Protein AF-A0A536FHP8-F1 (afdb_monomer_lite)

Radius of gyration: 14.72 Å; chains: 1; bounding box: 33×23×38 Å

Sequence (83 aa):
MSDRGLAHLVLTRRGFGAITFGHVIVSATEPSNTVWRHELRHVAQYERLGLAFLPLYLWYRARYGYVDHPLERDASEDPRLFP

pLDDT: mean 72.41, std 17.46, range [34.41, 92.75]

Structure (mmCIF, N/CA/C/O backbone):
data_AF-A0A536FHP8-F1
#
_entry.id   AF-A0A536FHP8-F1
#
loop_
_atom_site.group_PDB
_atom_site.id
_atom_site.type_symbol
_atom_site.label_atom_id
_atom_site.label_alt_id
_atom_site.label_comp_id
_atom_site.label_asym_id
_atom_site.label_entity_id
_atom_site.label_seq_id
_atom_site.pdbx_PDB_ins_code
_atom_site.Cartn_x
_atom_site.Cartn_y
_atom_site.Cartn_z
_atom_site.occupancy
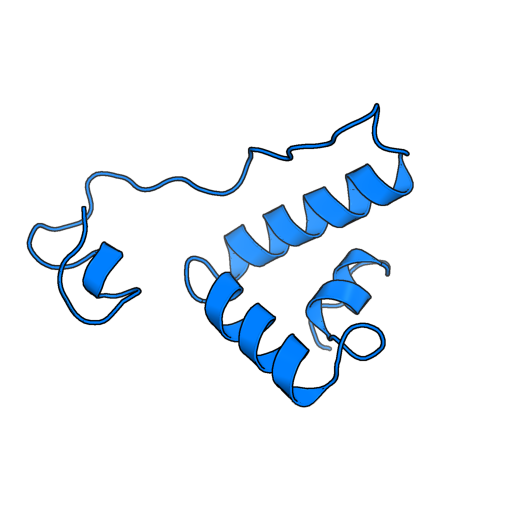_atom_site.B_iso_or_equiv
_atom_site.auth_seq_id
_atom_site.auth_comp_id
_atom_site.auth_asym_id
_atom_site.auth_atom_id
_atom_site.pdbx_PDB_model_num
ATOM 1 N N . MET A 1 1 ? -3.408 -4.171 19.379 1.00 34.41 1 MET A N 1
ATOM 2 C CA . MET A 1 1 ? -4.004 -5.245 20.221 1.00 34.41 1 MET A CA 1
ATOM 3 C C . MET A 1 1 ? -4.726 -6.235 19.311 1.00 34.41 1 MET A C 1
ATOM 5 O O . MET A 1 1 ? -4.586 -6.046 18.113 1.00 34.41 1 MET A O 1
ATOM 9 N N . SER A 1 2 ? -5.365 -7.308 19.814 1.00 50.47 2 SER A N 1
ATOM 10 C CA . SER A 1 2 ? -5.712 -8.449 18.948 1.00 50.47 2 SER A CA 1
ATOM 11 C C . SER A 1 2 ? -6.797 -9.426 19.448 1.00 50.47 2 SER A C 1
ATOM 13 O O . SER A 1 2 ? -6.488 -10.508 19.938 1.00 50.47 2 SER A O 1
ATOM 15 N N . ASP A 1 3 ? -8.094 -9.103 19.314 1.00 46.94 3 ASP A N 1
ATOM 16 C CA . ASP A 1 3 ? -9.179 -9.959 19.842 1.00 46.94 3 ASP A CA 1
ATOM 17 C C . ASP A 1 3 ? -10.546 -9.660 19.161 1.00 46.94 3 ASP A C 1
ATOM 19 O O . ASP A 1 3 ? -11.076 -8.583 19.404 1.00 46.94 3 ASP A O 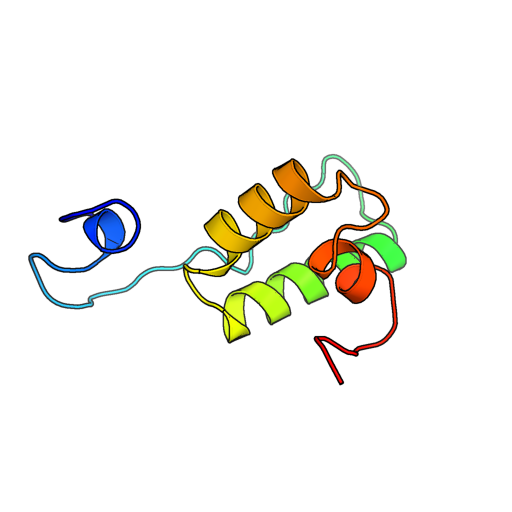1
ATOM 23 N N . ARG A 1 4 ? -11.250 -10.501 18.368 1.00 58.47 4 ARG A N 1
ATOM 24 C CA . ARG A 1 4 ? -11.203 -11.955 18.051 1.00 58.47 4 ARG A CA 1
ATOM 25 C C . ARG A 1 4 ? -11.634 -12.214 16.568 1.00 58.47 4 ARG A C 1
ATOM 27 O O . ARG A 1 4 ? -12.516 -11.510 16.118 1.00 58.47 4 ARG A O 1
ATOM 34 N N . GLY A 1 5 ? -11.101 -13.200 15.822 1.00 49.38 5 GLY A N 1
ATOM 35 C CA . GLY A 1 5 ? -11.314 -13.448 14.361 1.00 49.38 5 GLY A CA 1
ATOM 36 C C . GLY A 1 5 ? -10.479 -12.569 13.389 1.00 49.38 5 GLY A C 1
ATOM 37 O O . GLY A 1 5 ? -10.859 -11.437 13.147 1.00 49.38 5 GLY A O 1
ATOM 38 N N . LEU A 1 6 ? -9.341 -13.053 12.855 1.00 53.44 6 LEU A N 1
ATOM 39 C CA . LEU A 1 6 ? -8.092 -12.291 12.552 1.00 53.44 6 LEU A CA 1
ATOM 40 C C . LEU A 1 6 ? -8.133 -10.745 12.468 1.00 53.44 6 LEU A C 1
ATOM 42 O O . LEU A 1 6 ? -7.504 -10.131 13.312 1.00 53.44 6 LEU A O 1
ATOM 46 N N . ALA A 1 7 ? -8.849 -10.079 11.553 1.00 42.94 7 ALA A N 1
ATOM 47 C CA . ALA A 1 7 ? -8.923 -8.600 11.558 1.00 42.94 7 ALA A CA 1
ATOM 48 C C . ALA A 1 7 ? -9.738 -8.034 12.745 1.00 42.94 7 ALA A C 1
ATOM 50 O O . ALA A 1 7 ? -9.364 -7.051 13.378 1.00 42.94 7 ALA A O 1
ATOM 51 N N . HIS A 1 8 ? -10.822 -8.705 13.126 1.00 47.12 8 HIS A N 1
ATOM 52 C CA . HIS A 1 8 ? -11.510 -8.474 14.395 1.00 47.12 8 HIS A CA 1
ATOM 53 C C . HIS A 1 8 ? -10.622 -8.998 15.561 1.00 47.12 8 HIS A C 1
ATOM 55 O O . HIS A 1 8 ? -10.506 -8.300 16.565 1.00 47.12 8 HIS A O 1
ATOM 61 N N . LEU A 1 9 ? -9.812 -10.073 15.373 1.00 54.25 9 LEU A N 1
ATOM 62 C CA . LEU A 1 9 ? -8.646 -10.476 16.221 1.00 54.25 9 LEU A CA 1
ATOM 63 C C . LEU A 1 9 ? -7.460 -9.504 16.111 1.00 54.25 9 LEU A C 1
ATOM 65 O O . LEU A 1 9 ? -6.354 -9.855 16.492 1.00 54.25 9 LEU A O 1
ATOM 69 N N . VAL A 1 10 ? -7.669 -8.292 15.608 1.00 51.75 10 VAL A N 1
ATOM 70 C CA . VAL A 1 10 ? -6.719 -7.175 15.625 1.00 51.75 10 VAL A CA 1
ATOM 71 C C . VAL A 1 10 ? -7.353 -5.948 16.318 1.00 51.75 10 VAL A C 1
ATOM 73 O O . VAL A 1 10 ? -6.656 -4.977 16.596 1.00 51.75 10 VAL A O 1
ATOM 76 N N . LEU A 1 11 ? -8.649 -5.978 16.696 1.00 47.94 11 LEU A N 1
ATOM 77 C CA . LEU A 1 11 ? -9.386 -4.742 17.026 1.00 47.94 11 LEU A CA 1
ATOM 78 C C . LEU A 1 11 ? -10.306 -4.723 18.278 1.00 47.94 11 LEU A C 1
ATOM 80 O O . LEU A 1 11 ? -10.382 -3.671 18.911 1.00 47.94 11 LEU A O 1
ATOM 84 N N . THR A 1 12 ? -11.035 -5.780 18.677 1.00 52.53 12 THR A N 1
ATOM 85 C CA . THR A 1 12 ? -12.327 -5.570 19.398 1.00 52.53 12 THR A CA 1
ATOM 86 C C . THR A 1 12 ? -12.528 -6.089 20.839 1.00 52.53 12 THR A C 1
ATOM 88 O O . THR A 1 12 ? -13.670 -6.074 21.306 1.00 52.53 12 THR A O 1
ATOM 91 N N . ARG A 1 13 ? -11.509 -6.464 21.639 1.00 50.16 13 ARG A N 1
ATOM 92 C CA . ARG A 1 13 ? -11.720 -6.643 23.112 1.00 50.16 13 ARG A CA 1
ATOM 93 C C . ARG A 1 13 ? -11.796 -5.340 23.918 1.00 50.16 13 ARG A C 1
ATOM 95 O O . ARG A 1 13 ? -12.279 -5.395 25.045 1.00 50.16 13 ARG A O 1
ATOM 102 N N . ARG A 1 14 ? -11.252 -4.220 23.423 1.00 47.62 14 ARG A N 1
ATOM 103 C CA . ARG A 1 14 ? -10.921 -3.053 24.276 1.00 47.62 14 ARG A CA 1
ATOM 104 C C . ARG A 1 14 ? -11.276 -1.663 23.736 1.00 47.62 14 ARG A C 1
ATOM 106 O O . ARG A 1 14 ? -11.001 -0.683 24.416 1.00 47.62 14 ARG A O 1
ATOM 113 N N . GLY A 1 15 ? -11.890 -1.568 22.558 1.00 49.16 15 GLY A N 1
ATOM 114 C CA . GLY A 1 15 ? -12.012 -0.291 21.850 1.00 49.16 15 GLY A CA 1
ATOM 115 C C . GLY A 1 15 ? -10.694 0.120 21.182 1.00 49.16 15 GLY A C 1
ATOM 116 O O . GLY A 1 15 ? -9.631 -0.443 21.451 1.00 49.16 15 GLY A O 1
ATOM 117 N N . PHE A 1 16 ? -10.776 1.070 20.254 1.00 50.28 16 PHE A N 1
ATOM 118 C CA . PHE A 1 16 ? -9.645 1.473 19.423 1.00 50.28 16 PHE A CA 1
ATOM 119 C C . PHE A 1 16 ? -8.775 2.492 20.171 1.00 50.28 16 PHE A C 1
ATOM 121 O O . PHE A 1 16 ? -9.239 3.582 20.484 1.00 50.28 16 PHE A O 1
ATOM 128 N N . GLY A 1 17 ? -7.515 2.133 20.439 1.00 50.06 17 GLY A N 1
ATOM 129 C CA . GLY A 1 17 ? -6.490 3.067 20.928 1.00 50.06 17 GLY A CA 1
ATOM 130 C C . GLY A 1 17 ? -5.669 3.663 19.781 1.00 50.06 17 GLY A C 1
ATOM 131 O O . GLY A 1 17 ? -5.633 4.873 19.609 1.00 50.06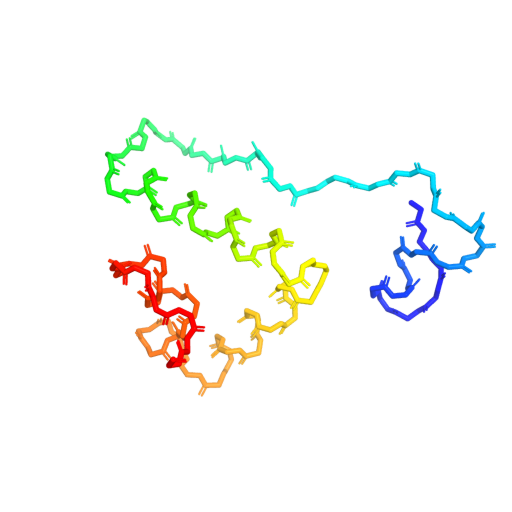 17 GLY A O 1
ATOM 132 N N . ALA A 1 18 ? -5.040 2.796 18.980 1.00 44.81 18 ALA A N 1
ATOM 133 C CA . ALA A 1 18 ? -4.395 3.112 17.701 1.00 44.81 18 ALA A CA 1
ATOM 134 C C . ALA A 1 18 ? -4.072 1.811 16.938 1.00 44.81 18 ALA A C 1
ATOM 136 O O . ALA A 1 18 ? -3.946 0.747 17.556 1.00 44.81 18 ALA A O 1
ATOM 137 N N . ILE A 1 19 ? -3.878 1.901 15.618 1.00 46.22 19 ILE A N 1
ATOM 138 C CA . ILE A 1 19 ? -3.144 0.908 14.820 1.00 46.22 19 ILE A CA 1
ATOM 139 C C . ILE A 1 19 ? -2.553 1.578 13.570 1.00 46.22 19 ILE A C 1
ATOM 141 O O . ILE A 1 19 ? -3.213 2.416 12.963 1.00 46.22 19 ILE A O 1
ATOM 145 N N . THR A 1 20 ? -1.333 1.199 13.176 1.00 48.91 20 THR A N 1
ATOM 146 C CA . THR A 1 20 ? -0.633 1.786 12.020 1.00 48.91 20 THR A CA 1
ATOM 147 C C . THR A 1 20 ? 0.148 0.709 11.275 1.00 48.91 20 THR A C 1
ATOM 149 O O . THR A 1 20 ? 0.963 0.025 11.886 1.00 48.91 20 THR A O 1
ATOM 152 N N . PHE A 1 21 ? -0.080 0.579 9.966 1.00 53.28 21 PHE A N 1
ATOM 153 C CA . PHE A 1 21 ? 0.737 -0.224 9.043 1.00 53.28 21 PHE A CA 1
ATOM 154 C C . PHE A 1 21 ? 0.499 0.264 7.602 1.00 53.28 21 PHE A C 1
ATOM 156 O O . PHE A 1 21 ? -0.185 -0.385 6.824 1.00 53.28 21 PHE A O 1
ATOM 163 N N . GLY A 1 22 ? 0.980 1.467 7.268 1.00 57.28 22 GLY A N 1
ATOM 164 C CA . GLY A 1 22 ? 0.640 2.100 5.982 1.00 57.28 22 GLY A CA 1
ATOM 165 C C . GLY A 1 22 ? 1.618 3.144 5.446 1.00 57.28 22 GLY A C 1
ATOM 166 O O . GLY A 1 22 ? 1.251 3.866 4.540 1.00 57.28 2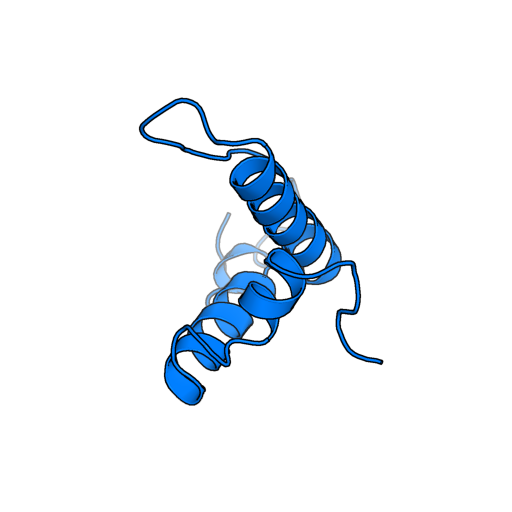2 GLY A O 1
ATOM 167 N N . HIS A 1 23 ? 2.827 3.271 6.003 1.00 61.47 23 HIS A N 1
ATOM 168 C CA . HIS A 1 23 ? 3.806 4.293 5.582 1.00 61.47 23 HIS A CA 1
ATOM 169 C C . HIS A 1 23 ? 5.267 3.793 5.585 1.00 61.47 23 HIS A C 1
ATOM 171 O O . HIS A 1 23 ? 6.195 4.584 5.448 1.00 61.47 23 HIS A O 1
ATOM 177 N N . VAL A 1 24 ? 5.494 2.483 5.753 1.00 63.28 24 VAL A N 1
ATOM 178 C CA . VAL A 1 24 ? 6.841 1.885 5.789 1.00 63.28 24 VAL A CA 1
ATOM 179 C C . VAL A 1 24 ? 7.050 1.053 4.528 1.00 63.28 24 VAL A C 1
ATOM 181 O O . VAL A 1 24 ? 6.753 -0.139 4.504 1.00 63.28 24 VAL A O 1
ATOM 184 N N . ILE A 1 25 ? 7.551 1.704 3.481 1.00 65.44 25 ILE A N 1
ATOM 185 C CA . ILE A 1 25 ? 8.005 1.048 2.252 1.00 65.44 25 ILE A CA 1
ATOM 186 C C . ILE A 1 25 ? 9.432 0.553 2.511 1.00 65.44 25 ILE A C 1
ATOM 188 O O . ILE A 1 25 ? 10.342 1.358 2.710 1.00 65.44 25 ILE A O 1
ATOM 192 N N . VAL A 1 26 ? 9.631 -0.766 2.550 1.00 72.81 26 VAL A N 1
ATOM 193 C CA . VAL A 1 26 ? 10.956 -1.380 2.736 1.00 72.81 26 VAL A CA 1
ATOM 194 C C . VAL A 1 26 ? 11.488 -1.817 1.377 1.00 72.81 26 VAL A C 1
ATOM 196 O O . VAL A 1 26 ? 11.011 -2.796 0.813 1.00 72.81 26 VAL A O 1
ATOM 199 N N . SER A 1 27 ? 12.499 -1.113 0.872 1.00 73.19 27 SER A N 1
ATOM 200 C CA . SER A 1 27 ? 13.207 -1.477 -0.358 1.00 73.19 27 SER A CA 1
ATOM 201 C C . SER A 1 27 ? 14.644 -1.900 -0.047 1.00 73.19 27 SER A C 1
ATOM 203 O O . SER A 1 27 ? 15.290 -1.328 0.829 1.00 73.19 27 SER A O 1
ATOM 205 N N . ALA A 1 28 ? 15.154 -2.899 -0.770 1.00 79.44 28 ALA A N 1
ATOM 206 C CA . ALA A 1 28 ? 16.535 -3.379 -0.633 1.00 79.44 28 ALA A CA 1
ATOM 207 C C . ALA A 1 28 ? 17.568 -2.479 -1.345 1.00 79.44 28 ALA A C 1
ATOM 209 O O . ALA A 1 28 ? 18.768 -2.594 -1.102 1.00 79.44 28 ALA A O 1
ATOM 210 N N . THR A 1 29 ? 17.103 -1.593 -2.227 1.00 79.38 29 THR A N 1
ATOM 211 C CA . THR A 1 29 ? 17.886 -0.603 -2.984 1.00 79.38 29 THR A CA 1
ATOM 212 C C . THR A 1 29 ? 17.089 0.696 -3.107 1.00 79.38 29 THR A C 1
ATOM 214 O O . THR A 1 29 ? 15.888 0.701 -2.836 1.00 79.38 29 THR A O 1
ATOM 217 N N . GLU A 1 30 ? 17.700 1.781 -3.587 1.00 82.06 30 GLU A N 1
ATOM 218 C CA . GLU A 1 30 ? 16.951 2.994 -3.949 1.00 82.06 30 GLU A CA 1
ATOM 219 C C . GLU A 1 30 ? 15.834 2.641 -4.961 1.00 82.06 30 GLU A C 1
ATOM 221 O O . GLU A 1 30 ? 16.136 2.052 -6.009 1.00 82.06 30 GLU A O 1
ATOM 226 N N . PRO A 1 31 ? 14.546 2.905 -4.665 1.00 81.81 31 PRO A N 1
ATOM 227 C CA . PRO A 1 31 ? 13.457 2.561 -5.568 1.00 81.81 31 PRO A CA 1
ATOM 228 C C . PRO A 1 31 ? 13.445 3.501 -6.777 1.00 81.81 31 PRO A C 1
ATOM 230 O O . PRO A 1 31 ? 13.611 4.713 -6.659 1.00 81.81 31 PRO A O 1
ATOM 233 N N . SER A 1 32 ? 13.177 2.963 -7.969 1.00 86.12 32 SER A N 1
ATOM 234 C CA . SER A 1 32 ? 12.940 3.828 -9.130 1.00 86.12 32 SER A CA 1
ATOM 235 C C . SER A 1 32 ? 11.666 4.656 -8.924 1.00 86.12 32 SER A C 1
ATOM 237 O O . SER A 1 32 ? 10.720 4.194 -8.287 1.00 86.12 32 SER A O 1
ATOM 239 N N . ASN A 1 33 ? 11.581 5.838 -9.544 1.00 84.56 33 ASN A N 1
ATOM 240 C CA . ASN A 1 33 ? 10.386 6.692 -9.474 1.00 84.56 33 ASN A CA 1
ATOM 241 C C . ASN A 1 33 ? 9.077 5.957 -9.830 1.00 84.56 33 ASN A C 1
ATOM 243 O O . ASN A 1 33 ? 8.013 6.348 -9.358 1.00 84.56 33 ASN A O 1
ATOM 247 N N . THR A 1 34 ? 9.125 4.916 -10.670 1.00 83.69 34 THR A N 1
ATOM 248 C CA . THR A 1 34 ? 7.947 4.100 -11.011 1.00 83.69 34 THR A CA 1
ATOM 249 C C . THR A 1 34 ? 7.577 3.122 -9.898 1.00 83.69 34 THR A C 1
ATOM 251 O O . THR A 1 34 ? 6.403 3.058 -9.548 1.00 83.69 34 THR A O 1
ATOM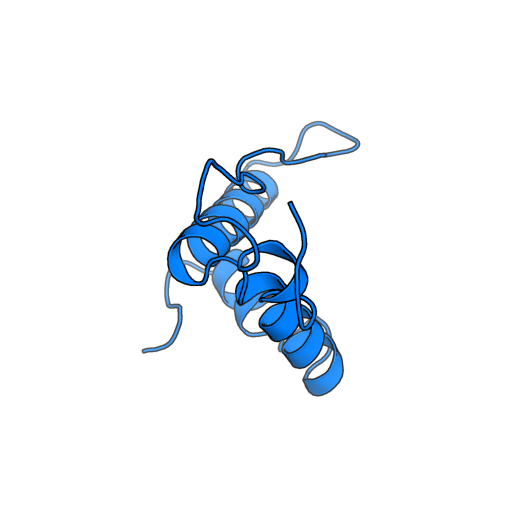 254 N N . VAL A 1 35 ? 8.556 2.449 -9.281 1.00 83.56 35 VAL A N 1
ATOM 255 C CA . VAL A 1 35 ? 8.323 1.621 -8.081 1.00 83.56 35 VAL A CA 1
ATOM 256 C C . VAL A 1 35 ? 7.792 2.490 -6.940 1.00 83.56 35 VAL A C 1
ATOM 258 O O . VAL A 1 35 ? 6.791 2.150 -6.326 1.00 83.56 35 VAL A O 1
ATOM 261 N N . TRP A 1 36 ? 8.371 3.672 -6.720 1.00 83.75 36 TRP A N 1
ATOM 262 C CA . TRP A 1 36 ? 7.909 4.598 -5.684 1.00 83.75 36 TRP A CA 1
ATOM 263 C C . TRP A 1 36 ? 6.436 5.015 -5.855 1.00 83.75 36 TRP A C 1
ATOM 265 O O . TRP A 1 36 ? 5.676 5.003 -4.889 1.00 83.75 36 TRP A O 1
ATOM 275 N N . ARG A 1 37 ? 5.987 5.321 -7.085 1.00 84.94 37 ARG A N 1
ATOM 276 C CA . ARG A 1 37 ? 4.562 5.608 -7.356 1.00 84.94 37 ARG A CA 1
ATOM 277 C C . ARG A 1 37 ? 3.657 4.389 -7.139 1.00 84.94 37 ARG A C 1
ATOM 279 O O . ARG A 1 37 ? 2.540 4.568 -6.664 1.00 84.94 37 ARG A O 1
ATOM 286 N N . HIS A 1 38 ? 4.130 3.189 -7.470 1.00 86.75 38 HIS A N 1
ATOM 287 C CA . HIS A 1 38 ? 3.401 1.932 -7.281 1.00 86.75 38 HIS A CA 1
ATOM 288 C C . HIS A 1 38 ? 3.197 1.617 -5.789 1.00 86.75 38 HIS A C 1
ATOM 290 O O . HIS A 1 38 ? 2.067 1.424 -5.342 1.00 86.75 38 HIS A O 1
ATOM 296 N N . GLU A 1 39 ? 4.252 1.711 -4.978 1.00 85.50 39 GLU A N 1
ATOM 297 C CA . GLU A 1 39 ? 4.165 1.525 -3.523 1.00 85.50 39 GLU A CA 1
ATOM 298 C C . GLU A 1 39 ? 3.265 2.581 -2.851 1.00 85.50 39 GLU A C 1
ATOM 300 O O . GLU A 1 39 ? 2.430 2.252 -2.007 1.00 85.50 39 GLU A O 1
ATOM 305 N N . LEU A 1 40 ? 3.335 3.849 -3.284 1.00 86.19 40 LEU A N 1
ATOM 306 C CA . LEU A 1 40 ? 2.406 4.897 -2.831 1.00 86.19 40 LEU A CA 1
ATOM 307 C C . LEU A 1 40 ? 0.937 4.613 -3.202 1.00 86.19 40 LEU A C 1
ATOM 309 O O . LEU A 1 40 ? 0.026 5.100 -2.526 1.00 86.19 40 LEU A O 1
ATOM 313 N N . ARG A 1 41 ? 0.670 3.807 -4.236 1.00 86.12 41 ARG A N 1
ATOM 314 C CA . ARG A 1 41 ? -0.690 3.340 -4.543 1.00 86.12 41 ARG A CA 1
ATOM 315 C C . ARG A 1 41 ? -1.121 2.179 -3.669 1.00 86.12 41 ARG A C 1
ATOM 317 O O . ARG A 1 41 ? -2.282 2.171 -3.276 1.00 86.12 41 ARG A O 1
ATOM 324 N N . HIS A 1 42 ? -0.229 1.277 -3.271 1.00 87.06 42 HIS A N 1
ATOM 325 C CA . HIS A 1 42 ? -0.548 0.315 -2.213 1.00 87.06 42 HIS A CA 1
ATOM 326 C C . HIS A 1 42 ? -0.826 1.006 -0.869 1.00 87.06 42 HIS A C 1
ATOM 328 O O . HIS A 1 42 ? -1.761 0.603 -0.177 1.00 87.06 42 HIS A O 1
ATOM 334 N N . VAL A 1 43 ? -0.139 2.112 -0.550 1.00 85.38 43 VAL A N 1
ATOM 335 C CA . VAL A 1 43 ? -0.510 2.991 0.578 1.00 85.38 43 VAL A CA 1
ATOM 336 C C . VAL A 1 43 ? -1.932 3.543 0.407 1.00 85.38 43 VAL A C 1
ATOM 338 O O . VAL A 1 43 ? -2.779 3.297 1.261 1.00 85.38 43 VAL A O 1
ATOM 341 N N . ALA A 1 44 ? -2.252 4.198 -0.714 1.00 85.62 44 ALA A N 1
ATOM 342 C CA . ALA A 1 44 ? -3.592 4.759 -0.944 1.00 85.62 44 ALA A CA 1
ATOM 343 C C . ALA A 1 44 ? -4.711 3.689 -0.994 1.00 85.62 44 ALA A C 1
ATOM 345 O O . ALA A 1 44 ? -5.837 3.920 -0.547 1.00 85.62 44 ALA A O 1
ATOM 346 N N . GLN A 1 45 ? -4.417 2.493 -1.512 1.00 86.88 45 GLN A N 1
ATOM 347 C CA . GLN A 1 45 ? -5.317 1.336 -1.483 1.00 86.88 45 GLN A CA 1
ATOM 348 C C . GLN A 1 45 ? -5.537 0.844 -0.044 1.00 86.88 45 GLN A C 1
ATOM 350 O O . GLN A 1 45 ? -6.677 0.557 0.328 1.00 86.88 45 GLN A O 1
ATOM 355 N N . TYR A 1 46 ? -4.485 0.797 0.779 1.00 85.31 46 TYR A N 1
ATOM 356 C CA . TYR A 1 46 ? -4.571 0.459 2.199 1.00 85.31 46 TYR A CA 1
ATOM 357 C C . TYR A 1 46 ? -5.339 1.519 3.003 1.00 85.31 46 TYR A C 1
ATOM 359 O O . TYR A 1 46 ? -6.156 1.159 3.844 1.00 85.31 46 TYR A O 1
ATOM 367 N N . GLU A 1 47 ? -5.165 2.812 2.730 1.00 83.62 47 GLU A N 1
ATOM 368 C CA . GLU A 1 47 ? -5.944 3.874 3.386 1.00 83.62 47 GLU A CA 1
ATOM 369 C C . GLU A 1 47 ? -7.443 3.787 3.050 1.00 83.62 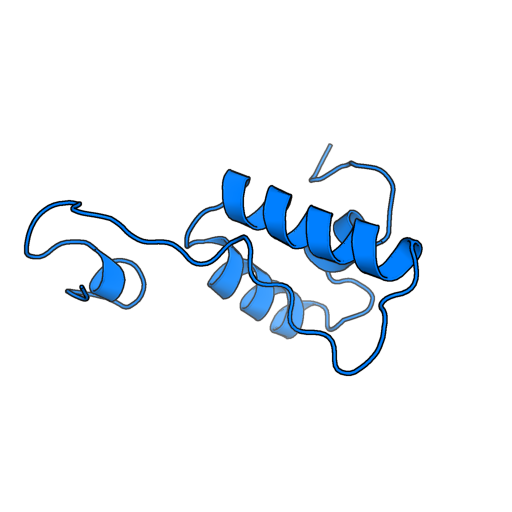47 GLU A C 1
ATOM 371 O O . GLU A 1 47 ? -8.285 3.969 3.930 1.00 83.62 47 GLU A O 1
ATOM 376 N N . ARG A 1 48 ? -7.794 3.439 1.802 1.00 85.62 48 ARG A N 1
ATOM 377 C CA . ARG A 1 48 ? -9.197 3.278 1.366 1.00 85.62 48 ARG A CA 1
ATOM 378 C C . ARG A 1 48 ? -9.857 1.978 1.839 1.00 85.62 48 ARG A C 1
ATOM 380 O O . ARG A 1 48 ? -11.066 1.969 2.054 1.00 85.62 48 ARG A O 1
ATOM 387 N N . LEU A 1 49 ? -9.104 0.881 1.955 1.00 84.56 49 LEU A N 1
ATOM 388 C CA . LEU A 1 49 ? -9.630 -0.455 2.295 1.00 84.56 49 LEU A CA 1
ATOM 389 C C . LEU A 1 49 ? -9.364 -0.866 3.756 1.00 84.56 49 LEU A C 1
ATOM 391 O O . LEU A 1 49 ? -9.941 -1.840 4.247 1.00 84.56 49 LEU A O 1
ATOM 395 N N . GLY A 1 50 ? -8.489 -0.152 4.463 1.00 83.56 50 GLY A N 1
ATOM 396 C CA . GLY A 1 50 ? -8.023 -0.493 5.804 1.00 83.56 50 GLY A CA 1
ATOM 397 C C . GLY A 1 50 ? -7.488 -1.926 5.889 1.00 83.56 50 GLY A C 1
ATOM 398 O O . GLY A 1 50 ? -6.878 -2.456 4.959 1.00 83.56 50 GLY A O 1
ATOM 399 N N . LEU A 1 51 ? -7.797 -2.610 6.996 1.00 83.56 51 LEU A N 1
ATOM 400 C CA . LEU A 1 51 ? -7.407 -4.011 7.206 1.00 83.56 51 LEU A CA 1
ATOM 401 C C . LEU A 1 51 ? -7.999 -4.997 6.178 1.00 83.56 51 LEU A C 1
ATOM 403 O O . LEU A 1 51 ? -7.569 -6.149 6.155 1.00 83.56 51 LEU A O 1
ATOM 407 N N . ALA A 1 52 ? -8.957 -4.590 5.333 1.00 85.56 52 ALA A N 1
ATOM 408 C CA . ALA A 1 52 ? -9.458 -5.437 4.250 1.00 85.56 52 ALA A CA 1
ATOM 409 C C . ALA A 1 52 ? -8.484 -5.527 3.059 1.00 85.56 52 ALA A C 1
ATOM 411 O O . ALA A 1 52 ? -8.601 -6.463 2.270 1.00 85.56 52 ALA A O 1
ATOM 412 N N . PHE A 1 53 ? -7.498 -4.624 2.951 1.00 86.50 53 PHE A N 1
ATOM 413 C CA . PHE A 1 53 ? -6.484 -4.651 1.890 1.00 86.50 53 PHE A CA 1
ATOM 414 C C . PHE A 1 53 ? -5.755 -6.001 1.811 1.00 86.50 53 PHE A C 1
ATOM 416 O O . PHE A 1 53 ? -5.762 -6.643 0.766 1.00 86.50 53 PHE A O 1
ATOM 423 N N . LEU A 1 54 ? -5.187 -6.474 2.928 1.00 85.12 54 LEU A N 1
ATOM 424 C CA . LEU A 1 54 ? -4.405 -7.716 2.978 1.00 85.12 54 LEU A CA 1
ATOM 425 C C . LEU A 1 54 ? -5.195 -8.977 2.560 1.00 85.12 54 LEU A C 1
ATOM 427 O O . LEU A 1 54 ? -4.705 -9.704 1.694 1.00 85.12 54 LEU A O 1
ATOM 431 N N . PRO A 1 55 ? -6.395 -9.280 3.104 1.00 87.25 55 PRO A N 1
ATOM 432 C CA . PRO A 1 55 ? -7.162 -10.442 2.659 1.00 87.25 55 PRO A CA 1
ATOM 433 C C . PRO A 1 55 ? -7.683 -10.302 1.221 1.00 87.25 55 PRO A C 1
ATOM 435 O O . PRO A 1 55 ? -7.723 -11.310 0.517 1.00 87.25 55 PRO A O 1
ATOM 438 N N . LEU A 1 56 ? -8.027 -9.092 0.753 1.00 89.88 56 LEU A N 1
ATOM 439 C CA . LEU A 1 56 ? -8.399 -8.870 -0.651 1.00 89.88 56 LEU A CA 1
ATOM 440 C C . LEU A 1 56 ? -7.215 -9.133 -1.586 1.00 89.88 56 LEU A C 1
ATOM 442 O O . LEU A 1 56 ? -7.364 -9.882 -2.546 1.00 89.88 56 LEU A O 1
ATOM 446 N N . TYR A 1 57 ? -6.039 -8.582 -1.281 1.00 89.00 57 TYR A N 1
ATOM 447 C CA . TYR A 1 57 ? -4.800 -8.806 -2.026 1.00 89.00 57 TYR A CA 1
ATOM 448 C C . TYR A 1 57 ? -4.457 -10.304 -2.093 1.00 89.00 57 TYR A C 1
ATOM 450 O O . TYR A 1 57 ? -4.314 -10.873 -3.172 1.00 89.00 57 TYR A O 1
ATOM 458 N N . LEU A 1 58 ? -4.420 -11.001 -0.953 1.00 90.81 58 LEU A N 1
ATOM 459 C CA . LEU A 1 58 ? -4.121 -12.439 -0.939 1.00 90.81 58 LEU A CA 1
ATOM 460 C C . LEU A 1 58 ? -5.159 -13.269 -1.717 1.00 90.81 58 LEU A C 1
ATOM 462 O O . LEU A 1 58 ? -4.786 -14.242 -2.376 1.00 90.81 58 LEU A O 1
ATOM 466 N N . TRP A 1 59 ? -6.437 -12.877 -1.692 1.00 92.00 59 TRP A N 1
ATOM 467 C CA . TRP A 1 59 ? -7.492 -13.526 -2.474 1.00 92.00 59 TRP A CA 1
ATOM 468 C C . TRP A 1 59 ? -7.352 -13.276 -3.981 1.00 92.00 59 TRP A C 1
ATOM 470 O O . TRP A 1 59 ? -7.376 -14.233 -4.758 1.00 92.00 59 TRP A O 1
ATOM 480 N N . TYR A 1 60 ? -7.142 -12.025 -4.405 1.00 91.50 60 TYR A N 1
ATOM 481 C CA . TYR A 1 60 ? -6.894 -11.690 -5.809 1.00 91.50 60 TYR A CA 1
ATOM 482 C C . TYR A 1 60 ? -5.654 -12.430 -6.336 1.00 91.50 60 TYR A C 1
ATOM 484 O O . TYR A 1 60 ? -5.716 -13.031 -7.409 1.00 91.50 60 TYR A O 1
ATOM 492 N N . ARG A 1 61 ? -4.573 -12.501 -5.549 1.00 89.38 61 ARG A N 1
ATOM 493 C CA . ARG A 1 61 ? -3.332 -13.212 -5.904 1.00 89.38 61 ARG A CA 1
ATOM 494 C C . ARG A 1 61 ? -3.511 -14.719 -6.028 1.00 89.38 61 ARG A C 1
ATOM 496 O O . ARG A 1 61 ? -2.919 -15.330 -6.914 1.00 89.38 61 ARG A O 1
ATOM 503 N N . ALA A 1 62 ? -4.356 -15.317 -5.190 1.00 92.19 62 ALA A N 1
ATOM 504 C CA . ALA A 1 62 ? -4.723 -16.727 -5.308 1.00 92.19 62 ALA A CA 1
ATOM 505 C C . ALA A 1 62 ? -5.657 -17.005 -6.503 1.00 92.19 62 ALA A C 1
ATOM 507 O O . ALA A 1 62 ? -5.595 -18.086 -7.086 1.00 92.19 62 ALA A O 1
ATOM 508 N N . ARG A 1 63 ? -6.523 -16.051 -6.876 1.00 92.75 63 ARG A N 1
ATOM 509 C CA . ARG A 1 63 ? -7.556 -16.240 -7.910 1.00 92.75 63 ARG A CA 1
ATOM 510 C C . ARG A 1 63 ? -7.115 -15.862 -9.329 1.00 92.75 63 ARG A C 1
ATOM 512 O O . ARG A 1 63 ? -7.626 -16.464 -10.274 1.00 92.75 63 ARG A O 1
ATOM 519 N N . TYR A 1 64 ? -6.219 -14.889 -9.488 1.00 89.88 64 TYR A N 1
ATOM 520 C CA . TYR A 1 64 ? -5.815 -14.313 -10.783 1.00 89.88 64 TYR A CA 1
ATOM 521 C C . TYR A 1 64 ? -4.289 -14.308 -11.004 1.00 89.88 64 TYR A C 1
ATOM 523 O O . TYR A 1 64 ? -3.812 -13.861 -12.044 1.00 89.88 64 TYR A O 1
ATOM 531 N N . GLY A 1 65 ? -3.505 -14.815 -10.046 1.00 88.25 65 GLY A N 1
ATOM 532 C CA . GLY A 1 65 ? -2.047 -14.717 -10.086 1.00 88.25 65 GLY A CA 1
ATOM 533 C C . GLY A 1 65 ? -1.567 -13.283 -9.850 1.00 88.25 65 GLY A C 1
ATOM 534 O O . GLY A 1 65 ? -2.194 -12.529 -9.112 1.00 88.25 65 GLY A O 1
ATOM 535 N N . TYR A 1 66 ? -0.432 -12.919 -10.451 1.00 79.62 66 TYR A N 1
ATOM 536 C CA . TYR A 1 66 ? 0.161 -11.581 -10.321 1.00 79.62 66 TYR A CA 1
ATOM 537 C C . TYR A 1 66 ? -0.248 -10.633 -11.464 1.00 79.62 66 TYR A C 1
ATOM 539 O O . TYR A 1 66 ? -0.633 -9.499 -11.216 1.00 79.62 66 TYR A O 1
ATOM 547 N N . VAL A 1 67 ? -0.223 -11.109 -12.715 1.00 77.94 67 VAL A N 1
ATOM 548 C CA . VAL A 1 67 ? -0.422 -10.271 -13.917 1.00 77.94 67 VAL A CA 1
ATOM 549 C C . VAL A 1 67 ? -1.833 -9.675 -13.997 1.00 77.94 67 VAL A C 1
ATOM 551 O O . VAL A 1 67 ? -1.987 -8.490 -14.282 1.00 77.94 67 VAL A O 1
ATOM 554 N N . ASP A 1 68 ? -2.863 -10.466 -13.691 1.00 84.19 68 ASP A N 1
ATOM 555 C CA . ASP A 1 68 ? -4.267 -10.029 -13.725 1.00 84.19 68 ASP A CA 1
ATOM 556 C C . ASP A 1 68 ? -4.800 -9.608 -12.343 1.00 84.19 68 ASP A C 1
ATOM 558 O O . ASP A 1 68 ? -6.007 -9.588 -12.102 1.00 84.19 68 ASP A O 1
ATOM 562 N N . HIS A 1 69 ? -3.905 -9.260 -11.415 1.00 88.12 69 HIS A N 1
ATOM 563 C CA . HIS A 1 69 ? -4.249 -8.856 -10.055 1.00 88.12 69 HIS A CA 1
ATOM 564 C C . HIS A 1 69 ? -4.761 -7.402 -10.005 1.00 88.12 69 HIS A C 1
ATOM 566 O O . HIS A 1 69 ? -3.962 -6.478 -10.177 1.00 88.12 69 HIS A O 1
ATOM 572 N N . PRO A 1 70 ? -6.049 -7.127 -9.712 1.00 88.56 70 PRO A N 1
ATOM 573 C CA . PRO A 1 70 ? -6.614 -5.784 -9.895 1.00 88.56 70 PRO A CA 1
ATOM 574 C C . PRO A 1 70 ? -5.916 -4.671 -9.098 1.00 88.56 70 PRO A C 1
ATOM 576 O O . PRO A 1 70 ? -5.777 -3.560 -9.598 1.00 88.56 70 PRO A O 1
ATOM 579 N N . LEU A 1 71 ? -5.420 -4.969 -7.890 1.00 88.56 71 LEU A N 1
ATOM 580 C CA . LEU A 1 71 ? -4.697 -3.993 -7.062 1.00 88.56 71 LEU A CA 1
ATOM 581 C C . LEU A 1 71 ? -3.258 -3.729 -7.550 1.00 88.56 71 LEU A C 1
ATOM 583 O O . LEU A 1 71 ? -2.751 -2.629 -7.357 1.00 88.56 71 LEU A O 1
ATOM 587 N N . GLU A 1 72 ? -2.617 -4.703 -8.208 1.00 89.12 72 GLU A N 1
ATOM 588 C CA . GLU A 1 72 ? -1.278 -4.527 -8.814 1.00 89.12 72 GLU A CA 1
ATOM 589 C C . GLU A 1 72 ? -1.398 -3.731 -10.108 1.00 89.12 72 GLU A C 1
ATOM 591 O O . GLU A 1 72 ? -0.569 -2.874 -10.405 1.00 89.12 72 GLU A O 1
ATOM 596 N N . ARG A 1 73 ? -2.472 -3.988 -10.864 1.00 88.94 73 ARG A N 1
ATOM 597 C CA . ARG A 1 73 ? -2.801 -3.249 -12.078 1.00 88.94 73 ARG A CA 1
ATOM 598 C C . ARG A 1 73 ? -3.081 -1.781 -11.778 1.00 88.94 73 ARG A C 1
ATOM 600 O O . ARG A 1 73 ? -2.441 -0.940 -12.390 1.00 88.94 73 ARG A O 1
ATOM 607 N N . ASP A 1 74 ? -3.910 -1.451 -10.784 1.00 88.19 74 ASP A N 1
ATOM 608 C CA . ASP A 1 74 ? -4.068 -0.045 -10.369 1.00 88.19 74 ASP A CA 1
ATOM 609 C C . ASP A 1 74 ? -2.780 0.559 -9.783 1.00 88.19 74 ASP A C 1
ATOM 611 O O . ASP A 1 74 ? -2.517 1.734 -10.006 1.00 88.19 74 ASP A O 1
ATOM 615 N N . ALA A 1 75 ? -1.941 -0.213 -9.085 1.00 87.56 75 ALA A N 1
ATOM 616 C CA . ALA A 1 75 ? -0.641 0.291 -8.636 1.00 87.56 75 ALA A CA 1
ATOM 617 C C . ALA A 1 75 ? 0.352 0.505 -9.802 1.00 87.56 75 ALA A C 1
ATOM 619 O O . ALA A 1 75 ? 1.282 1.303 -9.694 1.00 87.56 75 ALA A O 1
ATOM 620 N N . SER A 1 76 ? 0.153 -0.172 -10.935 1.00 83.25 76 SER A N 1
ATOM 621 C CA . SER A 1 76 ? 0.970 -0.047 -12.153 1.00 83.25 76 SER A CA 1
ATOM 622 C C . SER A 1 76 ? 0.428 0.982 -13.159 1.00 83.25 76 SER A C 1
ATOM 624 O O . SER A 1 76 ? 1.192 1.483 -13.985 1.00 83.25 76 SER A O 1
ATOM 626 N N . GLU A 1 77 ? -0.868 1.297 -13.100 1.00 67.94 77 GLU A N 1
ATOM 627 C CA . GLU A 1 77 ? -1.596 2.185 -14.016 1.00 67.94 77 GLU A CA 1
ATOM 628 C C . GLU A 1 77 ? -2.018 3.518 -13.327 1.00 67.94 77 GLU A C 1
ATOM 630 O O . GLU A 1 77 ? -1.975 3.697 -12.104 1.00 67.94 77 GLU A O 1
ATOM 635 N N . ASP A 1 78 ? -2.409 4.521 -14.119 1.00 54.50 78 ASP A N 1
ATOM 636 C CA . ASP A 1 78 ? -2.949 5.790 -13.596 1.00 54.50 78 ASP A CA 1
ATOM 637 C C . ASP A 1 78 ? -4.401 5.582 -13.080 1.00 54.50 78 ASP A C 1
ATOM 639 O O . ASP A 1 78 ? -5.090 4.689 -13.575 1.00 54.50 78 ASP A O 1
ATOM 643 N N . PRO A 1 79 ? -4.876 6.302 -12.043 1.00 47.28 79 PRO A N 1
ATOM 644 C CA . PRO A 1 79 ? -5.772 5.738 -11.027 1.00 47.28 79 PRO A CA 1
ATOM 645 C C . PRO A 1 79 ? -7.167 5.381 -11.545 1.00 47.28 79 PRO A C 1
ATOM 647 O O . PRO A 1 79 ? -7.935 6.276 -11.908 1.00 47.28 79 PRO A O 1
ATOM 650 N N . ARG A 1 80 ? -7.529 4.090 -11.473 1.00 53.56 80 ARG A N 1
ATOM 651 C CA . ARG A 1 80 ? -8.895 3.572 -11.701 1.00 53.56 80 ARG A CA 1
ATOM 652 C C . ARG A 1 80 ? -9.147 2.307 -10.873 1.00 53.56 80 ARG A C 1
ATOM 654 O O . ARG A 1 80 ? -9.275 1.204 -11.406 1.00 53.56 80 ARG A O 1
ATOM 661 N N . LEU A 1 81 ? -9.251 2.472 -9.550 1.00 50.97 81 LEU A N 1
ATOM 662 C CA . LEU A 1 81 ? -9.726 1.425 -8.633 1.00 50.97 81 LEU A CA 1
ATOM 663 C C . LEU A 1 81 ? -11.220 1.157 -8.841 1.00 50.97 81 LEU A C 1
ATOM 665 O O . LEU A 1 81 ? -12.048 1.570 -8.023 1.00 50.97 81 LEU A O 1
ATOM 669 N N . PHE A 1 82 ? -11.508 0.403 -9.907 1.00 46.84 82 PHE A N 1
ATOM 670 C CA . PHE A 1 82 ? -12.844 0.121 -10.440 1.00 46.84 82 PHE A CA 1
ATOM 671 C C . PHE A 1 82 ? -13.479 1.401 -11.065 1.00 46.84 82 PHE A C 1
ATOM 673 O O . PHE A 1 82 ? -12.829 2.448 -11.024 1.00 46.84 82 PHE A O 1
ATOM 680 N N . PRO A 1 83 ? -14.608 1.307 -11.802 1.00 45.81 83 PRO A N 1
ATOM 681 C CA . PRO A 1 83 ? -14.990 2.309 -12.810 1.00 45.81 83 PRO A CA 1
ATOM 682 C C . PRO A 1 83 ? -15.459 3.654 -12.236 1.00 45.81 83 PRO A C 1
ATOM 684 O O . PRO A 1 83 ? -16.159 3.642 -11.199 1.00 45.81 83 PRO A O 1
#

Secondary structure (DSSP, 8-state):
---SSTTGGGT-SS-------SS----SSPPPHHHHHHHHHHHHHHHHHGGGHHHHHHHHHHHHTTTT-HHHHHHHSSS-S--

Foldseek 3Di:
DADDDGVNRVAPPPHDPDDDDQPDDDDPDPDDPLVVQLSVLLSVQCVVCPPNSVVLQVVLCVVPNQPPRLSSVCSNDPHPSDD